Protein AF-A0A552F9T6-F1 (afdb_monomer)

pLDDT: mean 84.54, std 13.76, range [55.72, 96.38]

Mean predicted aligned error: 8.56 Å

Sequence (58 aa):
MFGLGWPEIVIIAVVVVLIFGPKKIPEFGAALGKTLRGFKEEINKDDQEIEDSDEKMR

Solvent-accessible surface area (backbone atoms only — not comparable to full-atom values): 3422 Å² total; per-residue (Å²): 145,80,75,90,45,75,68,58,54,50,55,52,51,50,54,50,32,68,74,65,34,74,70,43,58,58,53,52,49,53,52,51,51,51,51,54,50,52,56,52,50,52,56,54,46,57,58,49,57,55,56,58,53,56,61,72,74,103

Secondary structure (DSSP, 8-state):
-----HHHHHHHHHHHHHHH-TTHHHHHHHHHHHHHHHHHHHHHHHHHHHHHHHHTT-

Radius of gyration: 21.35 Å; Cα contacts (8 Å, |Δi|>4): 5; chains: 1; bounding box: 46×12×59 Å

Foldseek 3Di:
DDDCDPVNVVVVVVVVCVVCPPVVVVVVVVVVVVVVVVVVVVVVVVVVVVVVVVVVVD

InterPro domains:
  IPR003369 Sec-independent protein translocase protein TatA/B/E [PF02416] (2-47)
  IPR006312 Sec-independent protein translocase protein TatA/E [MF_00236] (1-56)
  IPR006312 Sec-independent protein translocase protein TatA/E [TIGR01411] (3-49)

Organism: NCBI:txid2486251

Structure (mmCIF, N/CA/C/O backbone):
data_AF-A0A552F9T6-F1
#
_entry.id   AF-A0A552F9T6-F1
#
loop_
_atom_site.group_PDB
_atom_site.id
_atom_site.type_symbol
_atom_site.label_atom_id
_atom_site.label_alt_id
_atom_site.label_comp_id
_atom_site.label_asym_id
_atom_site.label_entity_id
_atom_site.label_seq_id
_atom_site.pdbx_PDB_ins_code
_atom_site.Cartn_x
_atom_site.Cartn_y
_atom_site.Cartn_z
_atom_site.occupancy
_atom_site.B_iso_or_equiv
_atom_site.auth_seq_id
_atom_site.auth_comp_id
_atom_site.auth_asym_id
_atom_site.auth_atom_id
_atom_site.pdbx_PDB_model_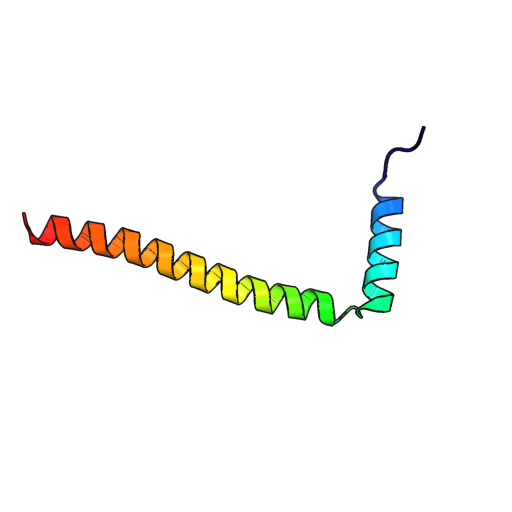num
ATOM 1 N N . MET A 1 1 ? 28.985 -5.734 -5.297 1.00 57.44 1 MET A N 1
ATOM 2 C CA . MET A 1 1 ? 28.639 -4.918 -6.481 1.00 57.44 1 MET A CA 1
ATOM 3 C C . MET A 1 1 ? 27.241 -5.269 -6.998 1.00 57.44 1 MET A C 1
ATOM 5 O O . MET A 1 1 ? 27.123 -5.608 -8.155 1.00 57.44 1 MET A O 1
ATOM 9 N N . PHE A 1 2 ? 26.200 -5.221 -6.162 1.00 66.88 2 PHE A N 1
ATOM 10 C CA . PHE A 1 2 ? 24.783 -5.265 -6.572 1.00 66.88 2 PHE A CA 1
ATOM 11 C C . PHE A 1 2 ? 23.973 -4.940 -5.313 1.00 66.88 2 PHE A C 1
ATOM 13 O O . PHE A 1 2 ? 23.586 -5.824 -4.556 1.00 66.88 2 PHE A O 1
ATOM 20 N N . GLY A 1 3 ? 23.866 -3.650 -4.998 1.00 69.38 3 GLY A N 1
ATOM 21 C CA . GLY A 1 3 ? 22.878 -3.193 -4.029 1.00 69.38 3 GLY A CA 1
ATOM 22 C C . GLY A 1 3 ? 21.552 -3.116 -4.767 1.00 69.38 3 GLY A C 1
ATOM 23 O O . GLY A 1 3 ? 21.522 -2.559 -5.859 1.00 69.38 3 GLY A O 1
ATOM 24 N N . LEU A 1 4 ? 20.488 -3.693 -4.210 1.00 75.44 4 LEU A N 1
ATOM 25 C CA . LEU A 1 4 ? 19.135 -3.411 -4.680 1.00 75.44 4 LEU A CA 1
ATOM 26 C C . LEU A 1 4 ? 18.891 -1.919 -4.462 1.00 75.44 4 LEU A C 1
ATOM 28 O O . LEU A 1 4 ? 18.653 -1.476 -3.338 1.00 75.44 4 LEU A O 1
ATOM 32 N N . GLY A 1 5 ? 19.066 -1.140 -5.522 1.00 86.25 5 GLY A N 1
ATOM 33 C CA . GLY A 1 5 ? 18.831 0.283 -5.503 1.00 86.25 5 GLY A CA 1
ATOM 34 C C . GLY A 1 5 ? 17.346 0.582 -5.634 1.00 86.25 5 GLY A C 1
ATOM 35 O O . GLY A 1 5 ? 16.517 -0.268 -5.969 1.00 86.25 5 GLY A O 1
ATOM 36 N N . TRP A 1 6 ? 17.011 1.848 -5.409 1.00 93.12 6 TRP A N 1
ATOM 37 C CA . TRP A 1 6 ? 15.695 2.381 -5.744 1.00 93.12 6 TRP A CA 1
ATOM 38 C C . TRP A 1 6 ? 15.246 2.054 -7.186 1.00 93.12 6 TRP A C 1
ATOM 40 O O . TRP A 1 6 ? 14.073 1.713 -7.349 1.00 93.12 6 TR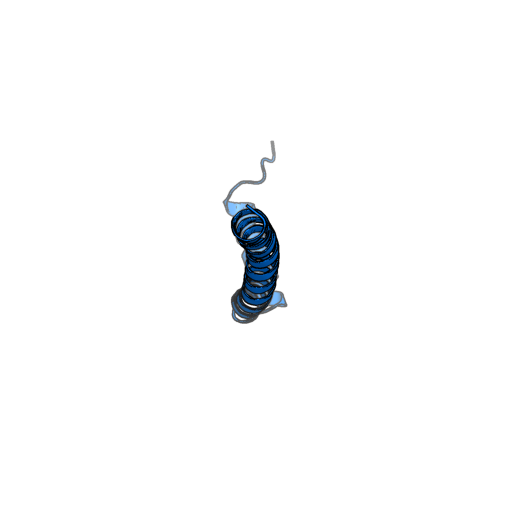P A O 1
ATOM 50 N N . PRO A 1 7 ? 16.117 2.086 -8.221 1.00 91.12 7 PRO A N 1
ATOM 51 C CA . PRO A 1 7 ? 15.714 1.750 -9.588 1.00 91.12 7 PRO A CA 1
ATOM 52 C C . PRO A 1 7 ? 15.214 0.309 -9.753 1.00 91.12 7 PRO A C 1
ATOM 54 O O . PRO A 1 7 ? 14.175 0.090 -10.375 1.00 91.12 7 PRO A O 1
ATOM 57 N N . GLU A 1 8 ? 15.901 -0.675 -9.170 1.00 91.00 8 GLU A N 1
ATOM 58 C CA . GLU A 1 8 ? 15.521 -2.087 -9.257 1.00 91.00 8 GLU A CA 1
ATOM 59 C C . GLU A 1 8 ? 14.170 -2.348 -8.580 1.00 91.00 8 GLU A C 1
ATOM 61 O O . GLU A 1 8 ? 13.326 -3.056 -9.132 1.00 91.00 8 GLU A O 1
ATOM 66 N N . ILE A 1 9 ? 13.925 -1.724 -7.422 1.00 93.38 9 ILE A N 1
ATOM 67 C CA . ILE A 1 9 ? 12.643 -1.830 -6.709 1.00 93.38 9 ILE A CA 1
ATOM 68 C C . ILE A 1 9 ? 11.500 -1.267 -7.561 1.00 93.38 9 ILE A C 1
A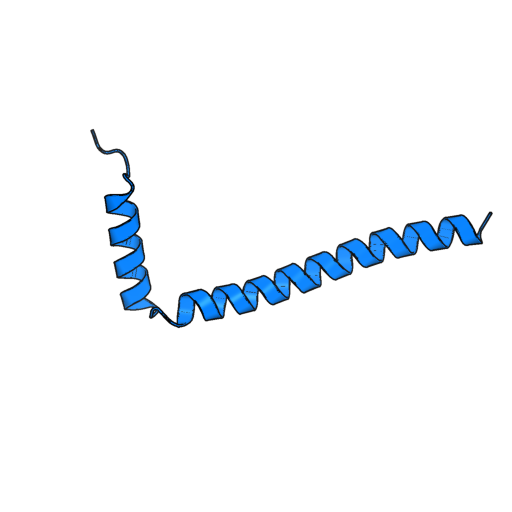TOM 70 O O . ILE A 1 9 ? 10.436 -1.880 -7.643 1.00 93.38 9 ILE A O 1
ATOM 74 N N . VAL A 1 10 ? 11.715 -0.130 -8.231 1.00 94.56 10 VAL A N 1
ATOM 75 C CA . VAL A 1 10 ? 10.704 0.475 -9.112 1.00 94.56 10 VAL A CA 1
ATOM 76 C C . VAL A 1 10 ? 10.384 -0.443 -10.291 1.00 94.56 10 VAL A C 1
ATOM 78 O O . VAL A 1 10 ? 9.211 -0.634 -10.602 1.00 94.56 10 VAL A O 1
ATOM 81 N N . ILE A 1 11 ? 11.389 -1.063 -10.914 1.00 95.25 11 ILE A N 1
ATOM 82 C CA . ILE A 1 11 ? 11.173 -2.008 -12.022 1.00 95.25 11 ILE A CA 1
ATOM 83 C C . ILE A 1 11 ? 10.331 -3.202 -11.560 1.00 95.25 11 ILE A C 1
ATOM 85 O O . ILE A 1 11 ? 9.359 -3.566 -12.224 1.00 95.25 11 ILE A O 1
ATOM 89 N N . ILE A 1 12 ? 10.655 -3.781 -10.401 1.00 93.88 12 ILE A N 1
ATOM 90 C CA . ILE A 1 12 ? 9.888 -4.893 -9.827 1.00 93.88 12 ILE A CA 1
ATOM 91 C C . ILE A 1 12 ? 8.447 -4.454 -9.542 1.00 93.88 12 ILE A C 1
ATOM 93 O O . ILE A 1 12 ? 7.505 -5.156 -9.912 1.00 93.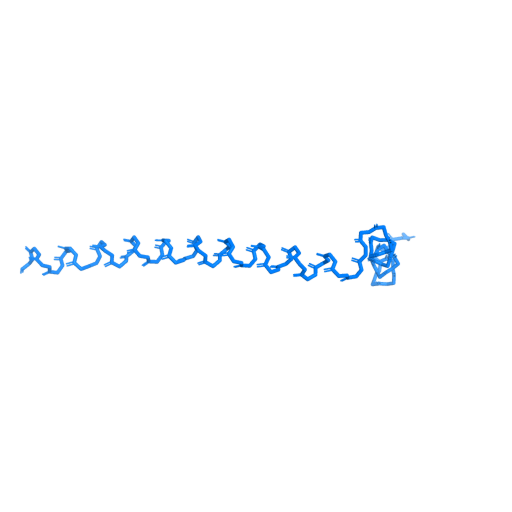88 12 ILE A O 1
ATOM 97 N N . ALA A 1 13 ? 8.258 -3.275 -8.946 1.00 93.44 13 ALA A N 1
ATOM 98 C CA . ALA A 1 13 ? 6.934 -2.732 -8.665 1.00 93.44 13 ALA A CA 1
ATOM 99 C C . ALA A 1 13 ? 6.106 -2.540 -9.945 1.00 93.44 13 ALA A C 1
ATOM 101 O O . ALA A 1 13 ? 4.926 -2.883 -9.962 1.00 93.44 13 ALA A O 1
ATOM 102 N N . VAL A 1 14 ? 6.717 -2.062 -11.035 1.00 95.31 14 VAL A N 1
ATOM 103 C CA . VAL A 1 14 ? 6.045 -1.926 -12.336 1.00 95.31 14 VAL A CA 1
ATOM 104 C C . VAL A 1 14 ? 5.597 -3.287 -12.866 1.00 95.31 14 VAL A C 1
ATOM 106 O O . VAL A 1 14 ? 4.447 -3.421 -13.277 1.00 95.31 14 VAL A O 1
ATOM 109 N N . VAL A 1 15 ? 6.448 -4.316 -12.814 1.00 95.94 15 VAL A N 1
ATOM 110 C CA . VAL A 1 15 ? 6.082 -5.674 -13.260 1.00 95.94 15 VAL A CA 1
ATOM 111 C C . VAL A 1 15 ? 4.922 -6.238 -12.437 1.00 95.94 15 VAL A C 1
ATOM 113 O O . VAL A 1 15 ? 3.961 -6.760 -13.000 1.00 95.94 15 VAL A O 1
ATOM 116 N N . VAL A 1 16 ? 4.962 -6.080 -11.113 1.00 95.31 16 VAL A N 1
ATOM 117 C CA . VAL A 1 16 ? 3.869 -6.490 -10.216 1.00 95.31 16 VAL A CA 1
ATOM 118 C C . VAL A 1 16 ? 2.575 -5.756 -10.579 1.00 95.31 16 VAL A C 1
ATOM 120 O O . VAL A 1 16 ? 1.524 -6.377 -10.719 1.00 95.31 16 VAL A O 1
ATOM 123 N N . VAL A 1 17 ? 2.642 -4.444 -10.804 1.00 94.88 17 VAL A N 1
ATOM 124 C CA . VAL A 1 17 ? 1.486 -3.635 -11.208 1.00 94.88 17 VAL A CA 1
ATOM 125 C C . VAL A 1 17 ? 0.948 -4.038 -12.581 1.00 94.88 17 VAL A C 1
ATOM 127 O O . VAL A 1 17 ? -0.258 -3.963 -12.783 1.00 94.88 17 VAL A O 1
ATOM 130 N N . LEU A 1 18 ? 1.782 -4.491 -13.517 1.00 95.38 18 LEU A N 1
ATOM 131 C CA . LEU A 1 18 ? 1.309 -4.999 -14.809 1.00 95.38 18 LEU A CA 1
ATOM 132 C C . LEU A 1 18 ? 0.566 -6.334 -14.673 1.00 95.38 18 LEU A C 1
ATOM 134 O O . LEU A 1 18 ? -0.442 -6.530 -15.346 1.00 95.38 18 LEU A O 1
ATOM 138 N N . ILE A 1 19 ? 1.024 -7.226 -13.789 1.00 95.25 19 ILE A N 1
ATOM 139 C CA . ILE A 1 19 ? 0.388 -8.533 -13.555 1.00 95.25 19 ILE A CA 1
ATOM 140 C C . ILE A 1 19 ? -0.932 -8.376 -12.794 1.00 95.25 19 ILE A C 1
ATOM 142 O O . IL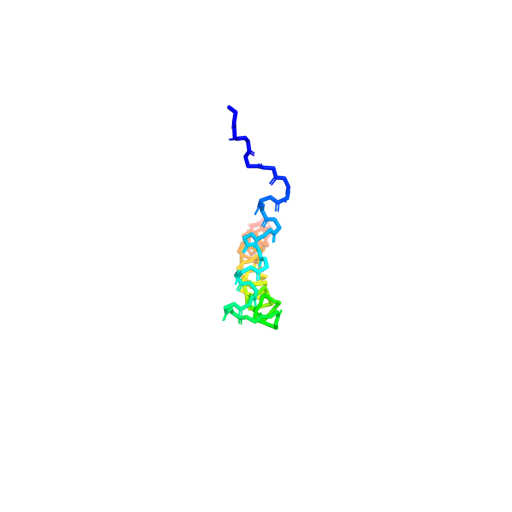E A 1 19 ? -1.956 -8.926 -13.192 1.00 95.25 19 ILE A O 1
ATOM 146 N N . PHE A 1 20 ? -0.917 -7.629 -11.690 1.00 93.25 20 PHE A N 1
ATOM 147 C CA . PHE A 1 20 ? -2.081 -7.482 -10.814 1.00 93.25 20 PHE A CA 1
ATOM 148 C C . PHE A 1 20 ? -2.998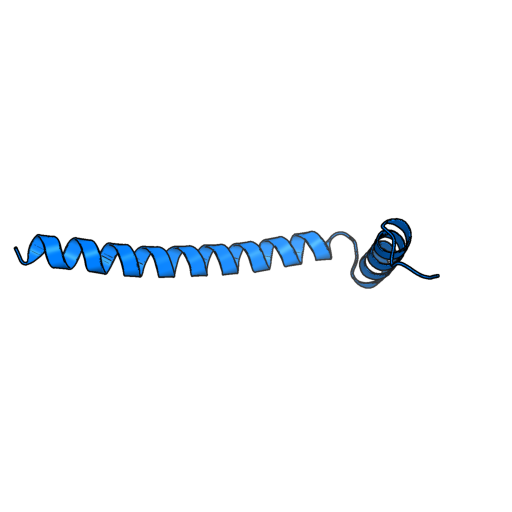 -6.326 -11.231 1.00 93.25 20 PHE A C 1
ATOM 150 O O . PHE A 1 20 ? -4.176 -6.310 -10.887 1.00 93.25 20 PHE A O 1
ATOM 157 N N . GLY A 1 21 ? -2.490 -5.360 -11.988 1.00 92.06 21 GLY A N 1
ATOM 158 C CA . GLY A 1 21 ? -3.188 -4.136 -12.364 1.00 92.06 21 GLY A CA 1
ATOM 159 C C . GLY A 1 21 ? -3.051 -3.022 -11.310 1.00 92.06 21 GLY A C 1
ATOM 160 O O . GLY A 1 21 ? -3.144 -3.276 -10.105 1.00 92.06 21 GLY A O 1
ATOM 161 N N . PRO A 1 22 ? -2.936 -1.743 -11.725 1.00 90.06 22 PRO A N 1
ATOM 162 C CA . PRO A 1 22 ? -2.748 -0.614 -10.805 1.00 90.06 22 PRO A CA 1
ATOM 163 C C . PRO A 1 22 ? -3.950 -0.372 -9.890 1.00 90.06 22 PRO A C 1
ATOM 165 O O . PRO A 1 22 ? -3.803 0.220 -8.828 1.00 90.06 22 PRO A O 1
ATOM 168 N N . LYS A 1 23 ? -5.142 -0.846 -10.276 1.00 92.06 23 LYS A N 1
ATOM 169 C CA . LYS A 1 23 ? -6.362 -0.736 -9.464 1.00 92.06 23 LYS A CA 1
ATOM 170 C C . LYS A 1 23 ? -6.394 -1.728 -8.301 1.00 92.06 23 LYS A C 1
ATOM 172 O O . LYS A 1 23 ? -7.044 -1.443 -7.302 1.00 92.06 23 LYS A O 1
ATOM 177 N N . LYS A 1 24 ? -5.679 -2.856 -8.395 1.00 91.06 24 LYS A N 1
ATOM 178 C CA . LYS A 1 24 ? -5.685 -3.880 -7.344 1.00 91.06 24 LYS A CA 1
ATOM 179 C C . LYS A 1 24 ? -4.885 -3.465 -6.117 1.00 91.06 24 LYS A C 1
ATOM 181 O O . LYS A 1 24 ? -5.335 -3.719 -5.011 1.00 91.06 24 LYS A O 1
ATOM 186 N N . ILE A 1 25 ? -3.774 -2.753 -6.287 1.00 92.06 25 ILE A N 1
ATOM 187 C CA . ILE A 1 25 ? -2.959 -2.236 -5.174 1.00 92.06 25 ILE A CA 1
ATOM 188 C C . ILE A 1 25 ? -3.791 -1.408 -4.160 1.00 92.06 25 ILE A C 1
ATOM 190 O O . ILE A 1 25 ? -3.799 -1.767 -2.981 1.00 92.06 25 ILE A O 1
ATOM 194 N N . PRO A 1 26 ? -4.530 -0.348 -4.560 1.00 90.56 26 PRO A N 1
ATOM 195 C CA . PRO A 1 26 ? -5.348 0.430 -3.629 1.00 90.56 26 PRO A CA 1
ATOM 196 C C . PRO A 1 26 ? -6.579 -0.336 -3.131 1.00 90.56 26 PRO A C 1
ATOM 198 O O . PRO A 1 26 ? -6.998 -0.118 -2.000 1.00 90.56 26 PRO A O 1
ATOM 201 N N . GLU A 1 27 ? -7.146 -1.244 -3.931 1.00 93.94 27 GLU A N 1
ATOM 202 C CA . GLU A 1 27 ? -8.263 -2.106 -3.518 1.00 93.94 27 GLU A CA 1
ATOM 203 C C . GLU A 1 27 ? -7.842 -3.037 -2.365 1.00 93.94 27 GLU A C 1
ATOM 205 O O . GLU A 1 27 ? -8.508 -3.078 -1.329 1.00 93.94 27 GLU A O 1
ATOM 210 N N . PHE A 1 28 ? -6.683 -3.696 -2.493 1.00 93.12 28 PHE A N 1
ATOM 211 C CA . PHE A 1 28 ? -6.078 -4.502 -1.430 1.00 93.12 28 PHE A CA 1
ATOM 212 C C . PHE A 1 28 ? -5.705 -3.648 -0.214 1.00 93.12 28 PHE A C 1
ATOM 214 O O . PHE A 1 28 ? -6.026 -4.022 0.912 1.00 93.12 28 PHE A O 1
ATOM 221 N N . GLY A 1 29 ? -5.096 -2.476 -0.416 1.00 94.12 29 GLY A N 1
ATOM 222 C CA . GLY A 1 29 ? -4.767 -1.558 0.677 1.00 94.12 29 GLY A CA 1
ATOM 223 C C . GLY A 1 29 ? -5.999 -1.077 1.450 1.00 94.12 29 GLY A C 1
ATOM 224 O O . GLY A 1 29 ? -5.978 -1.032 2.676 1.00 94.12 29 GLY A O 1
ATOM 225 N N . ALA A 1 30 ? -7.098 -0.774 0.758 1.00 95.19 30 ALA A N 1
ATOM 226 C CA . ALA A 1 30 ? -8.353 -0.371 1.385 1.00 95.19 30 ALA A CA 1
ATOM 227 C C . ALA A 1 30 ? -9.010 -1.519 2.166 1.00 95.19 30 ALA A C 1
ATOM 229 O O . ALA A 1 30 ? -9.553 -1.287 3.246 1.00 95.19 30 ALA A O 1
ATOM 230 N N . ALA A 1 31 ? -8.958 -2.749 1.644 1.00 95.62 31 ALA A N 1
ATOM 231 C CA . ALA A 1 31 ? -9.458 -3.931 2.341 1.00 95.62 31 ALA A CA 1
ATOM 232 C C . ALA A 1 31 ? -8.654 -4.204 3.621 1.00 95.62 31 ALA A C 1
ATOM 234 O O . ALA A 1 31 ? -9.232 -4.278 4.703 1.00 95.62 31 ALA A O 1
ATOM 235 N N . LEU A 1 32 ? -7.322 -4.242 3.513 1.00 96.38 32 LEU A N 1
ATOM 236 C CA . LEU A 1 32 ? -6.429 -4.405 4.660 1.00 96.38 32 LEU A CA 1
ATOM 237 C C . LEU A 1 32 ? -6.602 -3.263 5.665 1.00 96.38 32 LEU A C 1
ATOM 239 O O . LEU A 1 32 ? -6.730 -3.513 6.856 1.00 96.38 32 LEU A O 1
ATOM 243 N N . GLY A 1 33 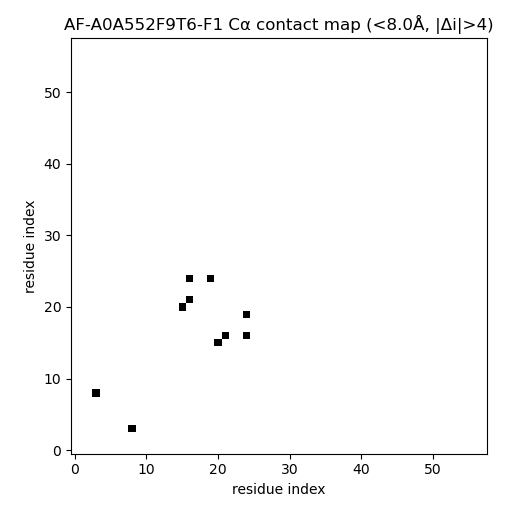? -6.686 -2.015 5.205 1.00 95.25 33 GLY A N 1
ATOM 244 C CA . GLY A 1 33 ? -6.877 -0.851 6.070 1.00 95.25 33 GLY A CA 1
ATOM 245 C C . GLY A 1 33 ? -8.173 -0.907 6.88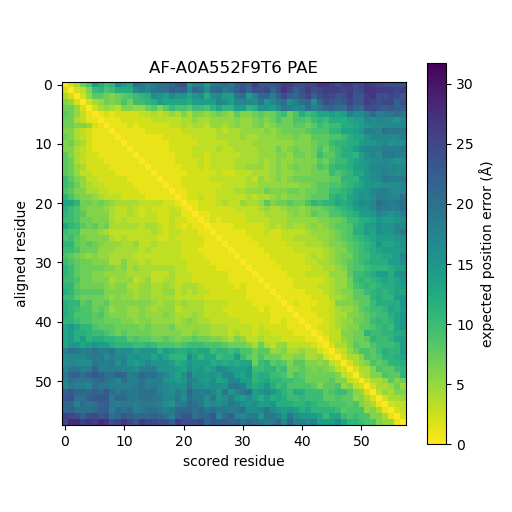0 1.00 95.25 33 GLY A C 1
ATOM 246 O O . GLY A 1 33 ? -8.176 -0.544 8.053 1.00 95.25 33 GLY A O 1
ATOM 247 N N . LYS A 1 34 ? -9.264 -1.410 6.292 1.00 95.75 34 LYS A N 1
ATOM 248 C CA . LYS A 1 34 ? -10.519 -1.654 7.019 1.00 95.75 34 LYS A CA 1
ATOM 249 C C . LYS A 1 34 ? -10.351 -2.735 8.084 1.00 95.75 34 LYS A C 1
ATOM 251 O O . LYS A 1 34 ? -10.787 -2.522 9.211 1.00 95.75 34 LYS A O 1
ATOM 256 N N . THR A 1 35 ? -9.683 -3.842 7.756 1.00 96.06 35 THR A N 1
ATOM 257 C CA . THR A 1 35 ? -9.391 -4.916 8.717 1.00 96.06 35 THR A CA 1
ATOM 258 C C . THR A 1 35 ? -8.512 -4.423 9.866 1.00 96.06 35 THR A C 1
ATOM 260 O O . THR A 1 35 ? -8.865 -4.617 11.023 1.00 96.06 35 THR A O 1
ATOM 263 N N . LEU A 1 36 ? -7.412 -3.720 9.573 1.00 96.31 36 LEU A N 1
ATOM 264 C CA . LEU A 1 36 ? -6.522 -3.156 10.593 1.00 96.31 36 LEU A CA 1
ATOM 265 C C . LEU A 1 36 ? -7.239 -2.117 11.465 1.00 96.31 36 LEU A C 1
ATOM 267 O O . LEU A 1 36 ? -6.985 -2.045 12.663 1.00 96.31 36 LEU A O 1
ATOM 271 N N . ARG A 1 37 ? -8.134 -1.309 10.882 1.00 95.06 37 ARG A N 1
ATOM 272 C CA . ARG A 1 37 ? -8.933 -0.334 11.633 1.00 95.06 37 ARG A CA 1
ATOM 273 C C . ARG A 1 37 ? -9.903 -1.014 12.596 1.00 95.06 37 ARG A C 1
ATOM 275 O O . ARG A 1 37 ? -9.976 -0.577 13.736 1.00 95.06 37 ARG A O 1
ATOM 282 N N . GLY A 1 38 ? -10.604 -2.059 12.151 1.00 94.12 38 GLY A N 1
ATOM 283 C CA . GLY A 1 38 ? -11.486 -2.853 13.012 1.00 94.12 38 GLY A CA 1
ATOM 284 C C . GLY A 1 38 ? -10.715 -3.516 14.152 1.00 94.12 38 GLY A C 1
ATOM 285 O O . GLY A 1 38 ? -11.075 -3.344 15.309 1.00 94.12 38 GLY A O 1
ATOM 286 N N . PHE A 1 39 ? -9.578 -4.142 13.835 1.00 94.56 39 PHE A N 1
ATOM 287 C CA . PHE A 1 39 ? -8.695 -4.750 14.832 1.00 94.56 39 PHE A CA 1
ATOM 288 C C . PHE A 1 39 ? -8.194 -3.733 15.868 1.00 94.56 39 PHE A C 1
ATOM 290 O O . PHE A 1 39 ? -8.195 -3.999 17.065 1.00 94.56 39 PHE A O 1
ATOM 297 N N . LYS A 1 40 ? -7.805 -2.530 15.423 1.00 92.50 40 LYS A N 1
ATOM 298 C CA . LYS A 1 40 ? -7.400 -1.454 16.333 1.00 92.50 40 LYS A CA 1
ATOM 299 C C . LYS A 1 40 ? -8.560 -1.005 17.227 1.00 92.50 40 LYS A C 1
ATOM 301 O O . LYS A 1 40 ? -8.336 -0.721 18.397 1.00 92.50 40 LYS A O 1
ATOM 306 N N . GLU A 1 41 ? -9.766 -0.886 16.687 1.00 91.62 41 GLU A N 1
ATOM 307 C 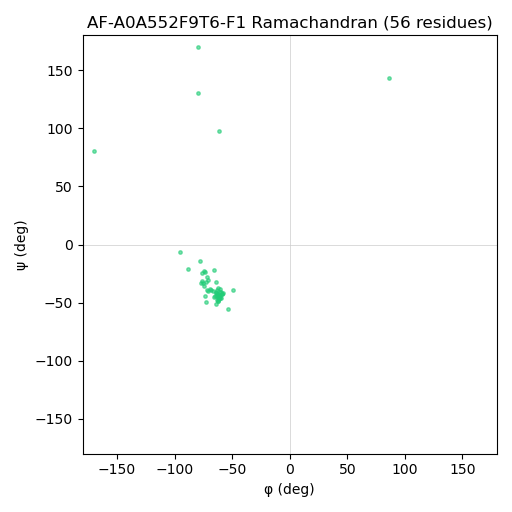CA . GLU A 1 41 ? -10.939 -0.445 17.445 1.00 91.62 41 GLU A CA 1
ATOM 308 C C . GLU A 1 41 ? -11.345 -1.456 18.522 1.00 91.62 41 GLU A C 1
ATOM 310 O O . GLU A 1 41 ? -11.650 -1.039 19.632 1.00 91.62 41 GLU A O 1
ATOM 315 N N . GLU A 1 42 ? -11.291 -2.755 18.226 1.00 90.50 42 GLU A N 1
ATOM 316 C CA . GLU A 1 42 ? -11.543 -3.823 19.203 1.00 90.50 42 GLU A CA 1
ATOM 317 C C . GLU A 1 42 ? -10.516 -3.800 20.341 1.00 90.50 42 GLU A C 1
ATOM 319 O O . GLU A 1 42 ? -10.908 -3.725 21.499 1.00 90.50 42 GLU A O 1
ATOM 324 N N . ILE A 1 43 ? -9.218 -3.715 20.025 1.00 90.44 43 ILE A N 1
ATOM 325 C CA . ILE A 1 43 ? -8.166 -3.619 21.055 1.00 90.44 43 ILE A CA 1
ATOM 326 C C . ILE A 1 43 ? -8.369 -2.396 21.963 1.00 90.44 43 ILE A C 1
ATOM 328 O O . ILE A 1 43 ? -8.202 -2.488 23.171 1.00 90.44 43 ILE A O 1
ATOM 332 N N . ASN A 1 44 ? -8.736 -1.242 21.395 1.00 87.50 44 ASN A N 1
ATOM 333 C CA . ASN A 1 44 ? -8.949 -0.031 22.197 1.00 87.50 44 ASN A CA 1
ATOM 334 C C . ASN A 1 44 ? -10.264 -0.060 22.995 1.00 87.50 44 ASN A C 1
ATOM 336 O O . ASN A 1 44 ? -10.380 0.684 23.964 1.00 87.50 44 ASN A O 1
ATOM 340 N N . LYS A 1 45 ? -11.262 -0.854 22.582 1.00 81.06 45 LYS A N 1
ATOM 341 C CA . LYS A 1 45 ? -12.499 -1.047 23.352 1.00 81.06 45 LYS A CA 1
ATOM 342 C C . LYS A 1 45 ? -12.246 -1.920 24.572 1.00 81.06 45 LYS A C 1
ATOM 344 O O . LYS A 1 45 ? -12.675 -1.529 25.648 1.00 81.06 45 LYS A O 1
ATOM 349 N N . ASP A 1 46 ? -11.497 -3.009 24.412 1.00 75.06 46 ASP A N 1
ATOM 350 C CA . ASP A 1 46 ? -11.111 -3.872 25.531 1.00 75.06 46 ASP A CA 1
ATOM 351 C C . ASP A 1 46 ? -10.317 -3.085 26.589 1.00 75.06 46 ASP A C 1
ATOM 353 O O . ASP A 1 46 ? -10.616 -3.189 27.775 1.00 75.06 46 ASP A O 1
ATOM 357 N N . ASP A 1 47 ? -9.373 -2.226 26.180 1.00 70.19 47 ASP A N 1
ATOM 358 C CA . ASP A 1 47 ? -8.620 -1.380 27.122 1.00 70.19 47 ASP A CA 1
ATOM 359 C C . ASP A 1 47 ? -9.520 -0.376 27.877 1.00 70.19 47 ASP A C 1
ATOM 361 O O . ASP A 1 47 ? -9.340 -0.167 29.075 1.00 70.19 47 ASP A O 1
ATOM 365 N N . GLN A 1 48 ? -10.517 0.225 27.212 1.00 66.56 48 GLN A N 1
ATOM 366 C CA . GLN A 1 48 ? -11.429 1.189 27.851 1.00 66.56 48 GLN A CA 1
ATOM 367 C C . GLN A 1 48 ? -12.494 0.529 28.738 1.00 66.56 48 GLN A C 1
ATOM 369 O O . GLN A 1 48 ? -12.909 1.117 29.735 1.00 66.56 48 GLN A O 1
ATOM 374 N N . GLU A 1 49 ? -12.941 -0.683 28.407 1.00 61.50 49 GLU A N 1
ATOM 375 C CA . GLU A 1 49 ? -13.944 -1.413 29.192 1.00 61.50 49 GLU A CA 1
ATOM 376 C C . GLU A 1 49 ? -13.360 -1.935 30.522 1.00 61.50 49 GLU A C 1
ATOM 378 O O . GLU A 1 49 ? -14.072 -2.034 31.527 1.00 61.50 49 GLU A O 1
ATOM 383 N N . ILE A 1 50 ? -12.045 -2.190 30.560 1.00 61.72 50 ILE A N 1
ATOM 384 C CA . ILE A 1 50 ? -11.297 -2.525 31.782 1.00 61.72 50 ILE A CA 1
ATOM 385 C C . ILE A 1 50 ? -11.172 -1.296 32.700 1.00 61.72 50 ILE A C 1
ATOM 387 O O . ILE A 1 50 ? -11.349 -1.420 33.911 1.00 61.72 50 ILE A O 1
ATOM 391 N N . GLU A 1 51 ? -10.935 -0.105 32.140 1.00 62.44 51 GLU A N 1
ATOM 392 C CA . GLU A 1 51 ? -10.753 1.139 32.906 1.00 62.44 51 GLU A CA 1
ATOM 393 C C . GLU A 1 51 ? -12.073 1.648 33.532 1.00 62.44 51 GLU A C 1
ATOM 395 O O . GLU A 1 51 ? -12.094 2.038 34.701 1.00 62.44 51 GLU A O 1
ATOM 400 N N . ASP A 1 52 ? -13.201 1.543 32.815 1.00 61.41 52 ASP A N 1
ATOM 401 C CA . ASP A 1 52 ? -14.532 1.967 33.302 1.00 61.41 52 ASP A CA 1
ATOM 402 C C . ASP A 1 52 ? -15.120 0.996 34.355 1.00 61.41 52 ASP A C 1
ATOM 404 O O . ASP A 1 52 ? -15.936 1.372 35.202 1.00 61.41 52 ASP A O 1
ATOM 408 N N . SER A 1 53 ? -14.678 -0.268 34.354 1.00 61.12 53 SER A N 1
ATOM 409 C CA . SER A 1 53 ? -15.106 -1.282 35.332 1.00 61.12 53 SER A CA 1
ATOM 410 C C . SER A 1 53 ? -14.424 -1.129 36.701 1.00 61.12 53 SER A C 1
ATOM 412 O O . SER A 1 53 ? -15.059 -1.390 37.725 1.00 61.12 53 SER A O 1
ATOM 414 N N . ASP A 1 54 ? -13.166 -0.676 36.740 1.00 60.78 54 ASP A N 1
ATOM 415 C CA . ASP A 1 54 ? -12.407 -0.433 37.979 1.00 60.78 54 ASP A CA 1
ATOM 416 C C . ASP A 1 54 ? -12.854 0.857 38.700 1.00 60.78 54 ASP A C 1
ATOM 418 O O . ASP A 1 54 ? -12.879 0.910 39.933 1.00 60.78 54 ASP A O 1
ATOM 422 N N . GLU A 1 55 ? -13.274 1.891 37.959 1.00 62.44 55 GLU A N 1
ATOM 423 C CA . GLU A 1 55 ? -13.793 3.139 38.545 1.00 62.44 55 GLU A CA 1
ATOM 424 C C . GLU A 1 55 ? -15.190 2.956 39.158 1.00 62.44 55 GLU A C 1
ATOM 426 O O . GLU A 1 55 ? -15.504 3.542 40.193 1.00 62.44 55 GLU A O 1
ATOM 431 N N . LYS A 1 56 ? -16.011 2.066 38.589 1.00 58.81 56 LYS A N 1
ATOM 432 C CA . LYS A 1 56 ? -17.362 1.771 39.091 1.00 58.81 56 LYS A CA 1
ATOM 433 C C . LYS A 1 56 ? -17.395 0.853 40.318 1.00 58.81 56 LYS A C 1
ATOM 435 O O . LYS A 1 56 ? -18.445 0.721 40.949 1.00 58.81 56 LYS A O 1
ATOM 440 N N . MET A 1 57 ? -16.278 0.190 40.628 1.00 61.94 57 MET A N 1
ATOM 441 C CA . MET A 1 57 ? -16.127 -0.701 41.785 1.00 61.94 57 MET A CA 1
ATOM 442 C C . MET A 1 57 ? -15.505 -0.000 43.010 1.00 61.94 57 MET A C 1
ATOM 444 O O . MET A 1 57 ? -15.432 -0.612 44.079 1.00 61.94 57 MET A O 1
ATOM 448 N N . ARG A 1 58 ? -15.066 1.258 42.859 1.00 55.72 58 ARG A N 1
ATOM 449 C CA . ARG A 1 58 ? -14.482 2.103 43.911 1.00 55.72 58 ARG A CA 1
ATOM 450 C C . ARG A 1 58 ? -15.481 3.047 44.572 1.00 55.72 58 ARG A C 1
ATOM 452 O O . ARG A 1 58 ? -16.436 3.495 43.905 1.00 55.72 58 ARG A O 1
#